Protein AF-A0A9X2HRW3-F1 (afdb_monomer_lite)

Sequence (58 aa):
MIWLRVVTLILLSLGAWQSFKAMGTPVRFAGRRYYRQADGSYRRWYGGRAYRPDEIGL

Foldseek 3Di:
DVVVVVVVVVVVVVVVVVVVVQQPDFDAAPNFTWTQDPVRWTAGPVDDDTHHCVRRVD

Secondary structure (DSSP, 8-state):
-HHHHHHHHHHHHHHHHHHHHHH-PPEEETTEEEEE-TTS-EEETT----B-GGGGT-

Radius of gyration: 16.24 Å; chains: 1; bounding box: 36×18×45 Å

pLDDT: mean 80.85, std 7.46, range [63.88, 92.56]

Organism: NCBI:txid2949094

Structure (mmCIF, N/CA/C/O backbone):
data_AF-A0A9X2HRW3-F1
#
_entry.id   AF-A0A9X2HRW3-F1
#
loop_
_atom_site.group_PDB
_atom_site.id
_atom_site.type_symbol
_atom_site.label_atom_id
_atom_site.label_alt_id
_atom_site.label_comp_id
_atom_site.label_asym_id
_atom_site.label_entity_id
_atom_site.label_seq_id
_atom_site.pdbx_PDB_ins_code
_atom_site.Cartn_x
_atom_site.Cartn_y
_atom_site.Cartn_z
_atom_site.occupancy
_atom_site.B_iso_or_equiv
_atom_site.auth_seq_id
_atom_site.auth_comp_id
_atom_site.auth_asym_id
_atom_site.auth_atom_id
_atom_site.pdbx_PDB_model_num
ATOM 1 N N . MET A 1 1 ? -23.210 1.577 30.666 1.00 65.94 1 MET A N 1
ATOM 2 C CA . MET A 1 1 ? -22.480 2.596 29.870 1.00 65.94 1 MET A CA 1
ATOM 3 C C . MET A 1 1 ? -21.019 2.230 29.592 1.00 65.94 1 MET A C 1
ATOM 5 O O . MET A 1 1 ? -20.605 2.367 28.449 1.00 65.94 1 MET A O 1
ATOM 9 N N . ILE A 1 2 ? -20.242 1.743 30.572 1.00 86.44 2 ILE A N 1
ATOM 10 C CA . ILE A 1 2 ? -18.813 1.410 30.368 1.00 86.44 2 ILE A CA 1
ATOM 11 C C . ILE A 1 2 ? -18.592 0.300 29.319 1.00 86.44 2 ILE A C 1
ATOM 13 O O . ILE A 1 2 ? -17.720 0.420 28.467 1.00 86.44 2 ILE A O 1
ATOM 17 N N . TRP A 1 3 ? -19.453 -0.724 29.314 1.00 86.19 3 TRP A N 1
ATOM 18 C CA . TRP A 1 3 ? -19.385 -1.862 28.390 1.00 86.19 3 TRP A CA 1
ATOM 19 C C . TRP A 1 3 ? -19.479 -1.463 26.918 1.00 86.19 3 TRP A C 1
ATOM 21 O O . TRP A 1 3 ? -18.746 -1.984 26.086 1.00 86.19 3 TRP A O 1
ATOM 31 N N . LEU A 1 4 ? -20.327 -0.481 26.609 1.00 88.69 4 LEU A N 1
ATOM 32 C CA . LEU A 1 4 ? -20.503 0.013 25.246 1.00 88.69 4 LEU A CA 1
ATOM 33 C C . LEU A 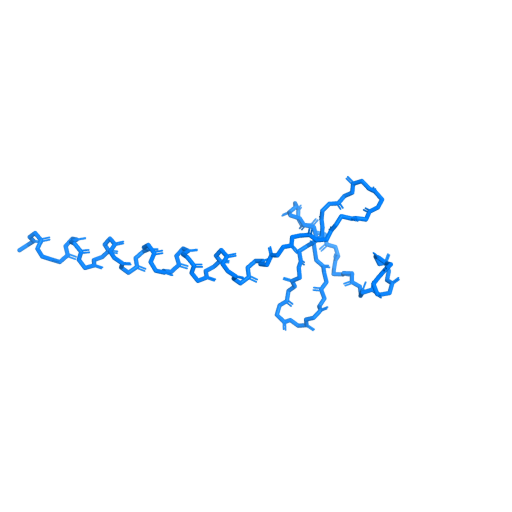1 4 ? -19.208 0.656 24.730 1.00 88.69 4 LEU A C 1
ATOM 35 O O . LEU A 1 4 ? -18.799 0.382 23.612 1.00 88.69 4 LEU A O 1
ATOM 39 N N . ARG A 1 5 ? -18.501 1.411 25.585 1.00 85.38 5 ARG A N 1
ATOM 40 C CA . ARG A 1 5 ? -17.206 2.028 25.248 1.00 85.38 5 ARG A CA 1
ATOM 41 C C . ARG A 1 5 ? -16.120 0.988 24.979 1.00 85.38 5 ARG A C 1
ATOM 43 O O . ARG A 1 5 ? -15.337 1.159 24.050 1.00 85.38 5 ARG A O 1
ATOM 50 N N . VAL A 1 6 ? -16.087 -0.086 25.771 1.00 90.19 6 VAL A N 1
ATOM 51 C CA . VAL A 1 6 ? -15.132 -1.192 25.585 1.00 90.19 6 VAL A CA 1
ATOM 52 C C . VAL A 1 6 ? -15.381 -1.896 24.251 1.00 90.19 6 VAL A C 1
ATOM 54 O O . VAL A 1 6 ? -14.440 -2.111 23.491 1.00 90.19 6 VAL A O 1
ATOM 57 N N . VAL A 1 7 ? -16.643 -2.175 23.916 1.00 91.25 7 VAL A N 1
ATOM 58 C CA . VAL A 1 7 ? -17.009 -2.768 22.620 1.00 91.25 7 VAL A CA 1
ATOM 59 C C . VAL A 1 7 ? -16.605 -1.852 21.462 1.00 91.25 7 VAL A C 1
ATOM 61 O O . VAL A 1 7 ? -16.001 -2.323 20.500 1.00 91.25 7 VAL A O 1
ATOM 64 N N . THR A 1 8 ? -16.853 -0.542 21.559 1.00 91.31 8 THR A N 1
ATOM 65 C CA . THR A 1 8 ? -16.435 0.416 20.523 1.00 91.31 8 THR A CA 1
ATOM 66 C C . THR A 1 8 ? -14.914 0.431 20.331 1.00 91.31 8 THR A C 1
ATOM 68 O O . THR A 1 8 ? -14.443 0.435 19.196 1.00 91.31 8 THR A O 1
ATOM 71 N N . LEU A 1 9 ? -14.138 0.391 21.420 1.00 92.56 9 LEU A N 1
ATOM 72 C CA . LEU A 1 9 ? -12.671 0.327 21.377 1.00 92.56 9 LEU A CA 1
ATOM 73 C C . LEU A 1 9 ? -12.161 -0.944 20.689 1.00 92.56 9 LEU A C 1
ATOM 75 O O . LEU A 1 9 ? -11.240 -0.879 19.872 1.00 92.56 9 LEU A O 1
ATOM 79 N N . ILE A 1 10 ? -12.773 -2.092 20.985 1.00 91.94 10 ILE A N 1
ATOM 80 C CA . ILE A 1 10 ? -12.427 -3.369 20.353 1.00 91.94 10 ILE A CA 1
ATOM 81 C C . ILE A 1 10 ? -12.727 -3.319 18.851 1.00 91.94 10 ILE A C 1
ATOM 83 O O . ILE A 1 10 ? -11.867 -3.671 18.044 1.00 91.94 10 ILE A O 1
ATOM 87 N N . LEU A 1 11 ? -13.907 -2.829 18.459 1.00 91.69 11 LEU A N 1
ATOM 88 C CA . LEU A 1 11 ? -14.295 -2.718 17.050 1.00 91.69 11 LEU A CA 1
ATOM 89 C C . LEU A 1 11 ? -13.369 -1.779 16.264 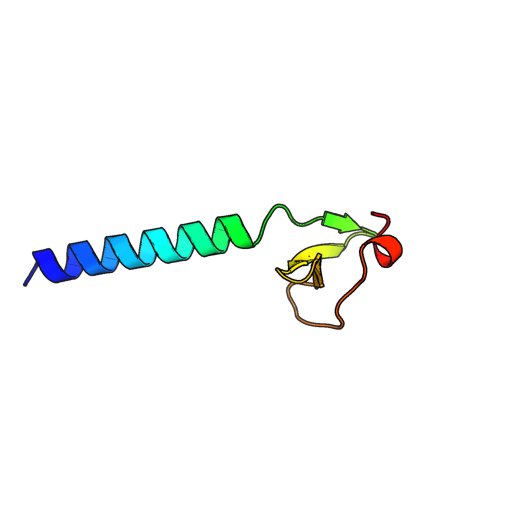1.00 91.69 11 LEU A C 1
ATOM 91 O O . LEU A 1 11 ? -12.947 -2.123 15.161 1.00 91.69 11 LEU A O 1
ATOM 95 N N . LEU A 1 12 ? -12.992 -0.635 16.845 1.00 91.06 12 LEU A N 1
ATOM 96 C CA . LEU A 1 12 ? -12.019 0.286 16.248 1.00 91.06 12 LEU A CA 1
ATOM 97 C C . LEU A 1 12 ? -10.651 -0.374 16.058 1.00 91.06 12 LEU A C 1
ATOM 99 O O . LEU A 1 12 ? -10.055 -0.266 14.987 1.00 91.06 12 LEU A O 1
ATOM 103 N N . SER A 1 13 ? -10.176 -1.094 17.074 1.00 88.62 13 SER A N 1
ATOM 104 C CA 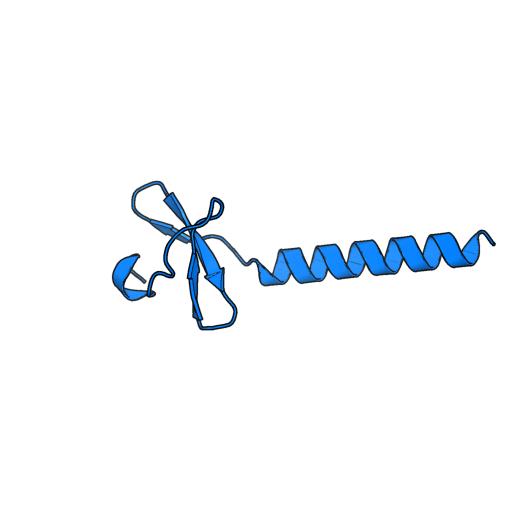. SER A 1 13 ? -8.877 -1.773 17.035 1.00 88.62 13 SER A CA 1
ATOM 105 C C . SER A 1 13 ? -8.849 -2.875 15.972 1.00 88.62 13 SER A C 1
ATOM 107 O O . SER A 1 13 ? -7.885 -2.988 15.216 1.00 88.62 13 SER A O 1
ATOM 109 N N . LEU A 1 14 ? -9.932 -3.652 15.851 1.00 88.56 14 LEU A N 1
ATOM 110 C CA . LEU A 1 14 ? -10.079 -4.682 14.820 1.00 88.56 14 LEU A CA 1
ATOM 111 C C . LEU A 1 14 ? -10.173 -4.088 13.409 1.00 88.56 14 LEU A C 1
ATOM 113 O O . LEU A 1 14 ? -9.551 -4.619 12.488 1.00 88.56 14 LEU A O 1
ATOM 117 N N . GLY A 1 15 ? -10.902 -2.983 13.232 1.00 83.44 15 GLY A N 1
ATOM 118 C CA . GLY A 1 15 ? -10.989 -2.277 11.951 1.00 83.44 15 GLY A CA 1
ATOM 119 C C . GLY A 1 15 ? -9.640 -1.703 11.511 1.00 83.44 15 GLY A C 1
ATOM 120 O O . GLY A 1 15 ? -9.237 -1.867 10.356 1.00 83.44 15 GLY A O 1
ATOM 121 N N . ALA A 1 16 ? -8.897 -1.105 12.446 1.00 80.19 16 ALA A N 1
ATOM 122 C CA . ALA A 1 16 ? -7.542 -0.621 12.205 1.00 80.19 16 ALA A CA 1
ATOM 123 C C . ALA A 1 16 ? -6.588 -1.769 11.842 1.00 80.19 16 ALA A C 1
ATOM 125 O O . ALA A 1 16 ? -5.833 -1.659 10.879 1.00 80.19 16 ALA A O 1
ATOM 126 N N . TRP A 1 17 ? -6.665 -2.900 12.549 1.00 81.44 17 TRP A N 1
ATOM 127 C CA . TRP A 1 17 ? -5.847 -4.082 12.267 1.00 81.44 17 TRP A CA 1
ATOM 128 C C . TRP A 1 17 ? -6.152 -4.710 10.901 1.00 81.44 17 TRP A C 1
ATOM 130 O O . TRP A 1 17 ? -5.236 -5.073 10.166 1.00 81.44 17 TRP A O 1
ATOM 140 N N . GLN A 1 18 ? -7.430 -4.818 10.528 1.00 79.06 18 GLN A N 1
ATOM 141 C CA . GLN A 1 18 ? -7.842 -5.264 9.192 1.00 79.06 18 GLN A CA 1
ATOM 142 C C . GLN A 1 18 ? -7.313 -4.325 8.107 1.00 79.06 18 GLN A C 1
ATOM 144 O O . GLN A 1 18 ? -6.730 -4.790 7.132 1.00 79.06 18 GLN A O 1
ATOM 149 N N . SER A 1 19 ? -7.434 -3.012 8.312 1.00 70.56 19 SER A N 1
ATOM 150 C CA . SER A 1 19 ? -6.924 -1.999 7.379 1.00 70.56 19 SER A CA 1
ATOM 151 C C . SER A 1 19 ? -5.402 -2.067 7.244 1.00 70.56 19 SER A C 1
ATOM 153 O O . SER A 1 19 ? -4.868 -1.994 6.140 1.00 70.56 19 SER A O 1
ATOM 155 N N . PHE A 1 20 ? -4.700 -2.283 8.358 1.00 72.12 20 PHE A N 1
ATOM 156 C CA . PHE A 1 20 ? -3.253 -2.457 8.383 1.00 72.12 20 PHE A CA 1
ATOM 157 C C . PHE A 1 20 ? -2.814 -3.718 7.629 1.00 72.12 20 PHE A C 1
ATOM 159 O O . PHE A 1 20 ? -1.924 -3.650 6.784 1.00 72.12 20 PHE A O 1
ATOM 166 N N . LYS A 1 21 ? -3.475 -4.860 7.866 1.00 70.75 21 LYS A N 1
ATOM 167 C CA . LYS A 1 21 ? -3.216 -6.094 7.107 1.00 70.75 21 LYS A CA 1
ATOM 168 C C . LYS A 1 21 ? -3.538 -5.933 5.620 1.00 70.75 21 LYS A C 1
ATOM 170 O O . LYS A 1 21 ? -2.787 -6.433 4.789 1.00 70.75 21 LYS A O 1
ATOM 175 N N . ALA A 1 22 ? -4.618 -5.229 5.286 1.00 63.88 22 ALA A N 1
ATOM 176 C CA . ALA A 1 22 ? -5.026 -4.977 3.906 1.00 63.88 22 ALA A CA 1
ATOM 177 C C . ALA A 1 22 ? -4.043 -4.067 3.154 1.00 63.88 22 ALA A C 1
ATOM 179 O O . ALA A 1 22 ? -3.869 -4.229 1.950 1.00 63.88 22 ALA A O 1
ATOM 180 N N . MET A 1 23 ? -3.359 -3.154 3.851 1.00 64.62 23 MET A N 1
ATOM 181 C CA . MET A 1 23 ? -2.325 -2.305 3.249 1.00 64.62 23 MET A CA 1
ATOM 182 C C . MET A 1 23 ? -1.106 -3.094 2.749 1.00 64.62 23 MET A C 1
ATOM 184 O O . MET A 1 23 ? -0.402 -2.611 1.860 1.00 64.62 23 MET A O 1
ATOM 188 N N . GLY A 1 24 ? -0.886 -4.305 3.276 1.00 65.00 24 GLY A N 1
ATOM 189 C CA . GLY A 1 24 ? 0.200 -5.194 2.873 1.00 65.00 24 GLY A CA 1
ATOM 190 C C . GLY A 1 24 ? 1.598 -4.599 3.083 1.00 65.00 24 GLY A C 1
ATOM 191 O O . GLY A 1 24 ? 1.784 -3.474 3.552 1.00 65.00 24 GLY A O 1
ATOM 192 N N . THR A 1 25 ? 2.626 -5.370 2.740 1.00 70.25 25 THR A N 1
ATOM 193 C CA . THR A 1 25 ? 4.011 -4.888 2.722 1.00 70.25 25 THR A CA 1
ATOM 194 C C . THR A 1 25 ? 4.205 -3.974 1.506 1.00 70.25 25 THR A C 1
ATOM 196 O O . THR A 1 25 ? 3.999 -4.427 0.378 1.00 70.25 25 THR A O 1
ATOM 199 N N . PRO A 1 26 ? 4.605 -2.700 1.680 1.00 75.38 2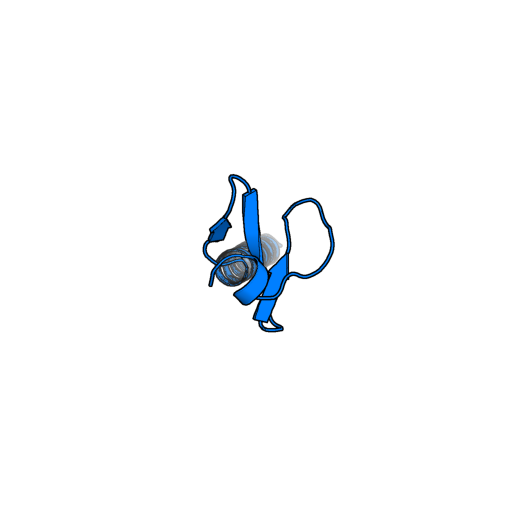6 PRO A N 1
ATOM 200 C CA . PRO A 1 26 ? 4.833 -1.821 0.544 1.00 75.38 26 PRO A CA 1
ATOM 201 C C . PRO A 1 26 ? 6.048 -2.294 -0.252 1.00 75.38 26 PRO A C 1
ATOM 203 O O . PRO A 1 26 ? 7.130 -2.497 0.305 1.00 75.38 26 PRO A O 1
ATOM 206 N N . VAL A 1 27 ? 5.890 -2.400 -1.566 1.00 80.88 27 VAL A N 1
ATOM 207 C CA . VAL A 1 27 ? 6.991 -2.709 -2.476 1.00 80.88 27 VAL A CA 1
ATOM 208 C C . VAL A 1 27 ? 7.836 -1.454 -2.657 1.00 80.88 27 VAL A C 1
ATOM 210 O O . VAL A 1 27 ? 7.313 -0.355 -2.862 1.00 80.88 27 VAL A O 1
ATOM 213 N N . ARG A 1 28 ? 9.158 -1.595 -2.539 1.00 81.94 28 ARG A N 1
ATOM 214 C CA . ARG A 1 28 ? 10.102 -0.503 -2.790 1.00 81.94 28 ARG A CA 1
ATOM 215 C C . ARG A 1 28 ? 10.683 -0.651 -4.186 1.00 81.94 28 ARG A C 1
ATOM 217 O O . ARG 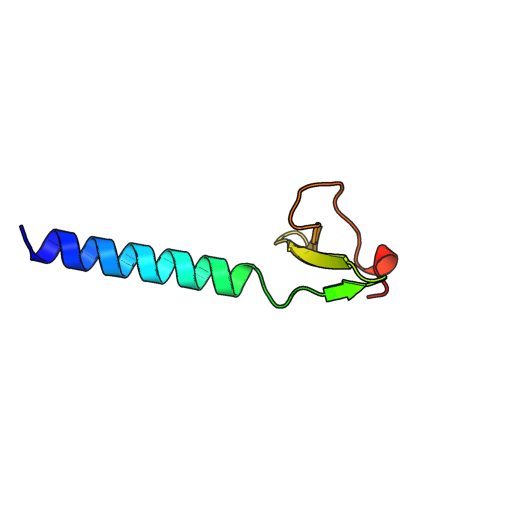A 1 28 ? 11.406 -1.602 -4.440 1.00 81.94 28 ARG A O 1
ATOM 224 N N . PHE A 1 29 ? 10.418 0.324 -5.047 1.00 81.56 29 PHE A N 1
ATOM 225 C CA . PHE A 1 29 ? 10.989 0.384 -6.390 1.00 81.56 29 PHE A CA 1
ATOM 226 C C . PHE A 1 29 ? 11.503 1.798 -6.675 1.00 81.56 29 PHE A C 1
ATOM 228 O O . PHE A 1 29 ? 10.841 2.783 -6.339 1.00 81.56 29 PHE A O 1
ATOM 235 N N . ALA A 1 30 ? 12.707 1.916 -7.240 1.00 79.81 30 ALA A N 1
ATOM 236 C CA . ALA A 1 30 ? 13.357 3.202 -7.534 1.00 79.81 30 ALA A CA 1
ATOM 237 C C . ALA A 1 30 ? 13.334 4.207 -6.352 1.00 79.81 30 ALA A C 1
ATOM 239 O O . ALA A 1 30 ? 13.022 5.387 -6.517 1.00 79.81 30 ALA A O 1
ATOM 240 N N . GLY A 1 31 ? 13.578 3.725 -5.126 1.00 81.31 31 GLY A N 1
ATOM 241 C CA . GLY A 1 31 ? 13.581 4.548 -3.906 1.00 81.31 31 GLY A CA 1
ATOM 242 C C . GLY A 1 31 ? 12.200 5.003 -3.407 1.00 81.31 31 GLY A C 1
ATOM 243 O O . GLY A 1 31 ? 12.120 5.755 -2.438 1.00 81.31 31 GLY A O 1
ATOM 244 N N . ARG A 1 32 ? 11.100 4.552 -4.024 1.00 83.12 32 ARG A N 1
ATOM 245 C CA . ARG A 1 32 ? 9.721 4.931 -3.662 1.00 83.12 32 ARG A CA 1
ATOM 246 C C . ARG A 1 32 ? 8.933 3.728 -3.144 1.00 83.12 32 ARG A C 1
ATOM 248 O O . ARG A 1 32 ? 9.207 2.596 -3.527 1.00 83.12 32 ARG A O 1
ATOM 255 N N . ARG A 1 33 ? 7.954 3.980 -2.266 1.00 85.88 33 ARG A N 1
ATOM 256 C CA . ARG A 1 33 ? 7.053 2.956 -1.705 1.00 85.88 33 ARG A CA 1
ATOM 257 C C . ARG A 1 33 ? 5.746 2.898 -2.489 1.00 85.88 33 ARG A C 1
ATOM 259 O O . ARG A 1 33 ? 5.084 3.925 -2.656 1.00 85.88 33 ARG A O 1
ATOM 266 N N . TYR A 1 34 ? 5.382 1.694 -2.907 1.00 85.50 34 TYR A N 1
ATOM 267 C CA . TYR A 1 34 ? 4.158 1.377 -3.625 1.00 85.50 34 TYR A CA 1
ATOM 268 C C . TYR A 1 34 ? 3.329 0.392 -2.804 1.00 85.50 34 TYR A C 1
ATOM 270 O O . TYR A 1 34 ? 3.833 -0.623 -2.331 1.00 85.50 34 TYR A O 1
ATOM 278 N N . TYR A 1 35 ? 2.057 0.707 -2.628 1.00 84.75 35 TYR A N 1
ATOM 279 C CA . TYR A 1 35 ? 1.096 -0.053 -1.846 1.00 84.75 35 TYR A CA 1
ATOM 280 C C . TYR A 1 35 ? 0.157 -0.762 -2.802 1.00 84.75 35 TYR A C 1
ATOM 282 O O . TYR A 1 35 ? -0.370 -0.137 -3.725 1.00 84.75 35 TYR A O 1
ATOM 290 N N . ARG A 1 36 ? -0.030 -2.062 -2.588 1.00 83.62 36 ARG A N 1
ATOM 291 C CA . ARG A 1 36 ? -0.942 -2.861 -3.396 1.00 83.62 36 ARG A CA 1
ATOM 292 C C . ARG A 1 36 ? -2.380 -2.482 -3.050 1.00 83.62 36 ARG A C 1
ATOM 294 O O . ARG A 1 36 ? -2.734 -2.385 -1.879 1.00 83.62 36 ARG A O 1
ATOM 301 N N . GLN A 1 37 ? -3.193 -2.265 -4.068 1.00 83.06 37 GLN A N 1
ATOM 302 C CA . GLN A 1 37 ? -4.625 -2.043 -3.944 1.00 83.06 37 GLN A CA 1
ATOM 303 C C . GLN A 1 37 ? -5.396 -3.343 -4.207 1.00 83.06 37 GLN A C 1
ATOM 305 O O . GLN A 1 37 ? -4.855 -4.317 -4.733 1.00 83.06 37 GLN A O 1
ATOM 310 N N . ALA A 1 38 ? -6.672 -3.365 -3.817 1.00 77.88 38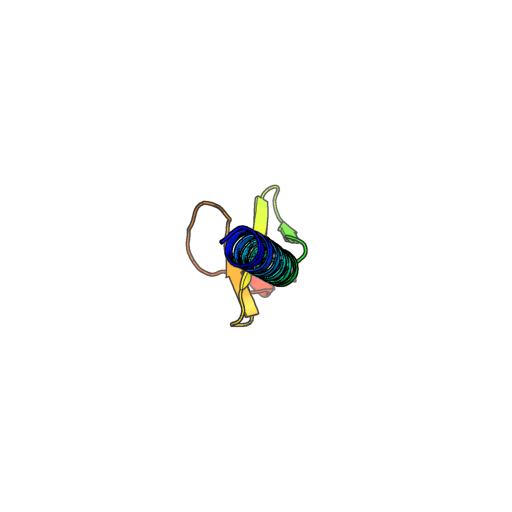 ALA A N 1
ATOM 311 C CA . ALA A 1 38 ? -7.528 -4.547 -3.935 1.00 77.88 38 ALA A CA 1
ATOM 312 C C . ALA A 1 38 ? -7.756 -4.997 -5.393 1.00 77.88 38 ALA A C 1
ATOM 314 O O . ALA A 1 38 ? -7.989 -6.175 -5.638 1.00 77.88 38 ALA A O 1
ATOM 315 N N . ASP A 1 39 ? -7.643 -4.078 -6.354 1.00 79.12 39 ASP A N 1
ATOM 316 C CA . ASP A 1 39 ? -7.727 -4.335 -7.798 1.00 79.12 39 ASP A CA 1
ATOM 317 C C . ASP A 1 39 ? -6.443 -4.956 -8.388 1.00 79.12 39 ASP A C 1
ATOM 319 O O . ASP A 1 39 ? -6.386 -5.256 -9.578 1.00 79.12 39 ASP A O 1
ATOM 323 N N . GLY A 1 40 ? -5.399 -5.146 -7.574 1.00 79.12 40 GLY A N 1
ATOM 324 C CA . GLY A 1 40 ? -4.092 -5.635 -8.014 1.00 79.12 40 GLY A CA 1
ATOM 325 C C . GLY A 1 40 ? -3.167 -4.547 -8.566 1.00 79.12 40 GLY A C 1
ATOM 326 O O . GLY A 1 40 ? -2.015 -4.846 -8.877 1.00 79.12 40 GLY A O 1
ATOM 327 N N . SER A 1 41 ? -3.628 -3.296 -8.642 1.00 84.62 41 SER A N 1
ATOM 328 C CA . SER A 1 41 ? -2.785 -2.149 -8.972 1.00 84.62 41 SER A CA 1
ATOM 329 C C . SER A 1 41 ? -1.929 -1.722 -7.780 1.00 84.62 41 SER A C 1
ATOM 331 O O . SER A 1 41 ? -2.153 -2.118 -6.635 1.00 84.62 41 SER A O 1
ATOM 333 N N . TYR A 1 42 ? -0.944 -0.872 -8.039 1.00 86.50 42 TYR A N 1
ATOM 334 C CA . TYR A 1 42 ? -0.079 -0.288 -7.029 1.00 86.50 42 TYR A CA 1
ATOM 335 C C . TYR A 1 42 ? -0.244 1.229 -6.985 1.00 86.50 42 TYR A C 1
ATOM 337 O O . TYR A 1 42 ? -0.281 1.894 -8.013 1.00 86.50 42 TYR A O 1
ATOM 345 N N . ARG A 1 43 ? -0.303 1.825 -5.795 1.00 85.50 43 ARG A N 1
ATOM 346 C CA . ARG A 1 43 ? -0.345 3.286 -5.623 1.00 85.50 43 ARG A CA 1
ATOM 347 C C . ARG A 1 43 ? 0.700 3.774 -4.641 1.00 85.50 43 ARG A C 1
ATOM 349 O O . ARG A 1 43 ? 1.134 3.057 -3.747 1.00 85.50 43 ARG A O 1
ATOM 356 N N . ARG A 1 44 ? 1.102 5.032 -4.789 1.00 84.75 44 ARG A N 1
ATOM 357 C CA . ARG A 1 44 ? 1.943 5.707 -3.794 1.00 84.75 44 ARG A CA 1
ATOM 358 C C . ARG A 1 44 ? 1.090 6.225 -2.641 1.00 84.75 44 ARG A C 1
ATOM 360 O O . ARG A 1 44 ? -0.066 6.583 -2.844 1.00 84.75 44 ARG A O 1
ATOM 367 N N . TRP A 1 45 ? 1.701 6.323 -1.460 1.00 73.06 45 TRP A N 1
ATOM 368 C CA . TRP A 1 45 ? 1.048 6.825 -0.244 1.00 73.06 45 TRP A CA 1
ATOM 369 C C . TRP A 1 45 ? 0.438 8.224 -0.417 1.00 73.06 45 TRP A C 1
ATOM 371 O O . TRP A 1 45 ? -0.699 8.458 -0.033 1.00 73.06 45 TRP A O 1
ATOM 381 N N . TYR A 1 46 ? 1.174 9.147 -1.043 1.00 74.12 46 TYR A N 1
ATOM 382 C CA . TYR A 1 46 ? 0.776 10.554 -1.194 1.00 74.12 46 TYR A CA 1
ATOM 383 C C . TYR A 1 46 ? -0.146 10.821 -2.396 1.00 74.12 46 TYR A C 1
ATOM 385 O O . TYR A 1 46 ? -0.201 11.938 -2.903 1.00 74.12 46 TYR A O 1
ATOM 393 N N . GLY A 1 47 ? -0.859 9.800 -2.875 1.00 65.62 47 GLY A N 1
ATOM 394 C CA . GLY A 1 47 ? -1.680 9.910 -4.075 1.00 65.62 47 GLY A CA 1
ATOM 395 C C . GLY A 1 47 ? -0.859 9.916 -5.369 1.00 65.62 47 GLY A C 1
ATOM 396 O O . GLY A 1 47 ? 0.368 10.043 -5.385 1.00 65.62 47 GLY A O 1
ATOM 397 N N . GLY A 1 48 ? -1.553 9.678 -6.478 1.00 74.25 48 GLY A N 1
ATOM 398 C CA . GLY A 1 48 ? -0.963 9.534 -7.805 1.00 74.25 48 GLY A CA 1
ATOM 399 C C . GLY A 1 48 ? -1.723 8.529 -8.666 1.00 74.25 48 GLY A C 1
ATOM 400 O O . GLY A 1 48 ? -2.741 7.962 -8.251 1.00 74.25 48 GLY A O 1
ATOM 401 N N . ARG A 1 49 ? -1.212 8.299 -9.879 1.00 81.81 49 ARG A N 1
ATOM 402 C CA . ARG A 1 49 ? -1.764 7.281 -10.778 1.00 81.81 49 ARG A CA 1
ATOM 403 C C . ARG A 1 49 ? -1.628 5.882 -10.170 1.00 81.81 49 ARG A C 1
ATOM 405 O O . ARG A 1 49 ? -0.729 5.637 -9.365 1.00 81.81 49 ARG A O 1
ATOM 412 N N . ALA A 1 50 ? -2.540 4.992 -10.543 1.00 82.62 50 ALA A N 1
ATOM 413 C CA . ALA A 1 50 ? -2.354 3.567 -10.315 1.00 82.62 50 ALA A CA 1
ATOM 414 C C . ALA A 1 50 ? -1.242 3.064 -11.245 1.00 82.62 50 ALA A C 1
ATOM 416 O O . ALA A 1 50 ? -1.177 3.472 -12.404 1.00 82.62 50 ALA A O 1
ATOM 417 N N . TYR A 1 51 ? -0.362 2.233 -10.706 1.00 83.12 51 TYR A N 1
ATOM 418 C CA . TYR A 1 51 ? 0.742 1.598 -11.403 1.00 83.12 51 TYR A CA 1
ATOM 419 C C . TYR A 1 51 ? 0.430 0.123 -11.580 1.00 83.12 51 TYR A C 1
ATOM 421 O O . TYR A 1 51 ? -0.112 -0.516 -10.671 1.00 83.12 51 TYR A O 1
ATOM 429 N N . ARG A 1 52 ? 0.771 -0.424 -12.738 1.00 84.12 52 ARG A N 1
ATOM 430 C CA . ARG A 1 52 ? 0.703 -1.872 -12.942 1.00 84.12 52 ARG A CA 1
ATOM 431 C C . ARG A 1 52 ? 1.944 -2.538 -12.323 1.00 84.12 52 ARG A C 1
ATOM 433 O O . ARG A 1 52 ? 2.951 -1.851 -12.136 1.00 84.12 52 ARG A O 1
ATOM 440 N N . PRO A 1 53 ? 1.890 -3.834 -11.967 1.00 82.56 53 PRO A N 1
ATOM 441 C CA . PRO A 1 53 ? 3.042 -4.550 -11.410 1.00 82.56 53 PRO A CA 1
ATOM 442 C C . PRO A 1 53 ? 4.291 -4.436 -12.303 1.00 82.56 53 PRO A C 1
ATOM 444 O O . PRO A 1 53 ? 5.368 -4.094 -11.815 1.00 82.56 53 PRO A O 1
ATOM 447 N N . ASP A 1 54 ? 4.095 -4.550 -13.620 1.00 83.69 54 ASP A N 1
ATOM 448 C CA . ASP A 1 54 ? 5.126 -4.437 -14.654 1.00 83.69 54 ASP A CA 1
ATOM 449 C C . ASP A 1 54 ? 5.850 -3.078 -14.650 1.00 83.69 54 ASP A C 1
ATOM 451 O O . ASP A 1 54 ? 7.055 -3.007 -14.891 1.00 83.69 54 ASP A O 1
ATOM 455 N N . GLU A 1 55 ? 5.159 -1.991 -14.295 1.00 81.00 55 GLU A N 1
ATOM 456 C CA . GLU A 1 55 ? 5.752 -0.647 -14.232 1.00 81.00 55 GLU A CA 1
ATOM 457 C C . GLU A 1 55 ? 6.651 -0.432 -13.004 1.00 81.00 55 GLU A C 1
ATOM 459 O O . GLU A 1 55 ? 7.447 0.512 -12.975 1.00 81.00 55 GLU A O 1
ATOM 464 N N . ILE A 1 56 ? 6.508 -1.265 -11.969 1.00 81.44 56 ILE A N 1
ATOM 465 C CA . ILE A 1 56 ? 7.291 -1.195 -10.726 1.00 81.44 56 ILE A CA 1
ATOM 466 C C . ILE A 1 56 ? 8.211 -2.408 -10.542 1.00 81.44 56 ILE A C 1
ATOM 468 O O . ILE A 1 56 ? 8.681 -2.654 -9.429 1.00 81.44 56 ILE A O 1
ATOM 472 N N . GLY A 1 57 ? 8.486 -3.134 -11.630 1.00 74.38 57 GLY A N 1
ATOM 473 C CA . GLY A 1 57 ? 9.448 -4.235 -11.664 1.00 74.38 57 GLY A CA 1
ATOM 474 C C . GLY A 1 57 ? 9.002 -5.491 -10.915 1.00 74.38 57 GLY A C 1
ATOM 475 O O . GLY A 1 57 ? 9.861 -6.185 -10.370 1.00 74.38 57 GLY A O 1
ATOM 476 N N . LEU A 1 58 ? 7.689 -5.746 -10.856 1.00 71.94 58 LEU A N 1
ATOM 477 C CA . LEU A 1 58 ? 7.072 -6.966 -10.318 1.00 71.94 58 LEU A CA 1
ATOM 478 C C . LEU A 1 58 ? 6.434 -7.818 -11.413 1.00 71.94 58 LEU A C 1
ATOM 480 O O . LEU A 1 58 ? 5.935 -7.234 -12.400 1.00 71.94 58 LEU A O 1
#